Protein AF-A0A9P4KJA4-F1 (afdb_monomer)

Radius of gyration: 16.92 Å; Cα contacts (8 Å, |Δi|>4): 214; chains: 1; bounding box: 35×43×58 Å

Structure (mmCIF, N/CA/C/O backbone):
data_AF-A0A9P4KJA4-F1
#
_entry.id   AF-A0A9P4KJA4-F1
#
loop_
_atom_site.group_PDB
_atom_site.id
_atom_site.type_symbol
_atom_site.label_atom_id
_atom_site.label_alt_id
_atom_site.label_comp_id
_atom_site.label_asym_id
_atom_site.label_entity_id
_atom_site.label_seq_id
_atom_site.pdbx_PDB_ins_code
_atom_site.Cartn_x
_atom_site.Cartn_y
_atom_site.Cartn_z
_atom_site.occupancy
_atom_site.B_iso_or_equiv
_atom_site.auth_seq_id
_atom_site.auth_comp_id
_atom_site.auth_asym_id
_atom_site.auth_atom_id
_atom_site.pdbx_PDB_model_num
ATOM 1 N N . MET A 1 1 ? -16.667 -1.081 38.428 1.00 36.91 1 MET A N 1
ATOM 2 C CA . MET A 1 1 ? -16.682 -0.154 37.279 1.00 36.91 1 MET A CA 1
ATOM 3 C C . MET A 1 1 ? -15.991 -0.894 36.154 1.00 36.91 1 MET A C 1
ATOM 5 O O . MET A 1 1 ? -14.780 -1.056 36.187 1.00 36.91 1 MET A O 1
ATOM 9 N N . GLU A 1 2 ? -16.781 -1.527 35.300 1.00 32.47 2 GLU A N 1
ATOM 10 C CA . GLU A 1 2 ? -16.305 -2.478 34.299 1.00 32.47 2 GLU A CA 1
ATOM 11 C C . GLU A 1 2 ? -16.056 -1.697 33.006 1.00 32.47 2 GLU A C 1
ATOM 13 O O . GLU A 1 2 ? -16.973 -1.092 32.453 1.00 32.47 2 GLU A O 1
ATOM 18 N N . PHE A 1 3 ? -14.798 -1.617 32.575 1.00 38.19 3 PHE A N 1
ATOM 19 C CA . PHE A 1 3 ? -14.459 -1.041 31.279 1.00 38.19 3 PHE A CA 1
ATOM 20 C C . PHE A 1 3 ? -14.910 -2.028 30.200 1.00 38.19 3 PHE A C 1
ATOM 22 O O . PHE A 1 3 ? -14.207 -2.987 29.891 1.00 38.19 3 PHE A O 1
ATOM 29 N N . MET A 1 4 ? -16.089 -1.799 29.621 1.00 33.38 4 MET A N 1
ATOM 30 C CA . MET A 1 4 ? -16.450 -2.417 28.350 1.00 33.38 4 MET A CA 1
ATOM 31 C C . MET A 1 4 ? -15.485 -1.892 27.285 1.00 33.38 4 MET A C 1
ATOM 33 O O . MET A 1 4 ? -15.601 -0.754 26.828 1.00 33.38 4 MET A O 1
ATOM 37 N N . ALA A 1 5 ? -14.510 -2.713 26.900 1.00 36.25 5 ALA A N 1
ATOM 38 C CA . ALA A 1 5 ? -13.760 -2.496 25.676 1.00 36.25 5 ALA A CA 1
ATOM 39 C C . ALA A 1 5 ? -14.767 -2.511 24.520 1.00 36.25 5 ALA A C 1
ATOM 41 O O . ALA A 1 5 ? -15.353 -3.548 24.208 1.00 36.25 5 ALA A O 1
ATOM 42 N N . MET A 1 6 ? -15.013 -1.348 23.916 1.00 33.84 6 MET A N 1
ATOM 43 C CA . MET A 1 6 ? -15.801 -1.259 22.696 1.00 33.84 6 MET A CA 1
ATOM 44 C C . MET A 1 6 ? -15.026 -1.941 21.573 1.00 33.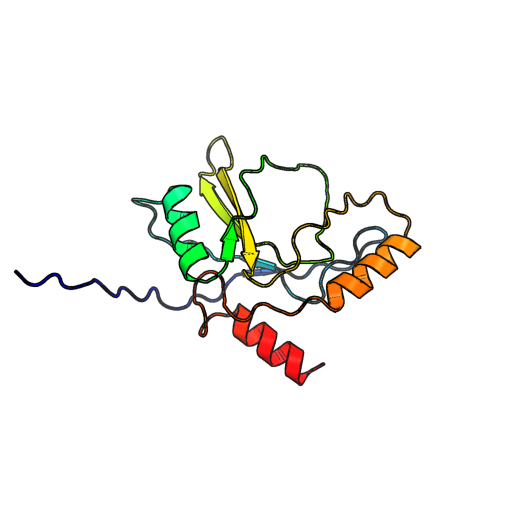84 6 MET A C 1
ATOM 46 O O . MET A 1 6 ? -14.215 -1.325 20.888 1.00 33.84 6 MET A O 1
ATOM 50 N N . SER A 1 7 ? -15.272 -3.237 21.395 1.00 45.50 7 SER A N 1
ATOM 51 C CA . SER A 1 7 ? -14.942 -3.951 20.170 1.00 45.50 7 SER A CA 1
ATOM 52 C C . SER A 1 7 ? -15.928 -3.506 19.093 1.00 45.50 7 SER A C 1
ATOM 54 O O . SER A 1 7 ? -16.862 -4.227 18.752 1.00 45.50 7 SER A O 1
ATOM 56 N N . SER A 1 8 ? -15.767 -2.283 18.585 1.00 43.41 8 SER A N 1
ATOM 57 C CA . SER A 1 8 ? -16.403 -1.884 17.335 1.00 43.41 8 SER A CA 1
ATOM 58 C C . SER A 1 8 ? -15.590 -2.491 16.197 1.00 43.41 8 SER A C 1
ATOM 60 O O . SER A 1 8 ? -14.650 -1.896 15.671 1.00 43.41 8 SER A O 1
ATOM 62 N N . THR A 1 9 ? -15.919 -3.724 15.824 1.00 60.72 9 THR A N 1
ATOM 63 C CA . THR A 1 9 ? -15.455 -4.272 14.552 1.00 60.72 9 THR A CA 1
ATOM 64 C C . THR A 1 9 ? -16.124 -3.457 13.450 1.00 60.72 9 THR A C 1
ATOM 66 O O . THR A 1 9 ? -17.298 -3.638 13.133 1.00 60.72 9 THR A O 1
ATOM 69 N N . VAL A 1 10 ? -15.393 -2.479 12.909 1.00 64.12 10 VAL A N 1
ATOM 70 C CA . VAL A 1 10 ? -15.789 -1.803 11.671 1.00 64.12 10 VAL A CA 1
ATOM 71 C C . VAL A 1 10 ? -16.019 -2.913 10.641 1.00 64.12 10 VAL A C 1
ATOM 73 O O . VAL A 1 10 ? -15.110 -3.724 10.446 1.00 64.12 10 VAL A O 1
ATOM 76 N N . PRO A 1 11 ? -17.214 -3.012 10.026 1.00 78.75 11 PRO A N 1
ATOM 77 C CA . PRO A 1 11 ? -17.477 -4.060 9.051 1.00 78.75 11 PRO A CA 1
ATOM 78 C C . PRO A 1 11 ? -16.431 -3.987 7.939 1.00 78.75 11 PRO A C 1
ATOM 80 O O . PRO A 1 11 ? -16.030 -2.894 7.531 1.00 78.75 11 PRO A O 1
ATOM 83 N N . ILE A 1 12 ? -15.975 -5.149 7.469 1.00 81.75 12 ILE A N 1
ATOM 84 C CA . ILE A 1 12 ? -14.979 -5.217 6.399 1.00 81.75 12 ILE A CA 1
ATOM 85 C C . ILE A 1 12 ? -15.582 -4.567 5.158 1.00 81.75 12 ILE A C 1
ATOM 87 O O . ILE A 1 12 ? -16.609 -5.006 4.640 1.00 81.75 12 ILE A O 1
ATOM 91 N N . GLN A 1 13 ? -14.950 -3.492 4.704 1.00 87.25 13 GLN A N 1
ATOM 92 C CA . GLN A 1 13 ? -15.348 -2.784 3.500 1.00 87.25 13 GLN A CA 1
ATOM 93 C C . GLN A 1 13 ? -14.527 -3.296 2.322 1.00 87.25 13 GLN A C 1
ATOM 95 O O . GLN A 1 13 ? -13.313 -3.479 2.430 1.00 87.25 13 GLN A O 1
ATOM 100 N N . CYS A 1 14 ? -15.181 -3.486 1.176 1.00 88.94 14 CYS A N 1
ATOM 101 C CA . CYS A 1 14 ? -14.473 -3.738 -0.071 1.00 88.94 14 CYS A CA 1
ATOM 102 C C . CYS A 1 14 ? -13.710 -2.464 -0.486 1.00 88.94 14 CYS A C 1
ATOM 104 O O . CYS A 1 14 ? -14.347 -1.422 -0.667 1.00 88.94 14 CYS A O 1
ATOM 106 N N . PRO A 1 15 ? -12.375 -2.515 -0.637 1.00 94.62 15 PRO A N 1
ATOM 107 C CA . PRO A 1 15 ? -11.591 -1.366 -1.058 1.00 94.62 15 PRO A CA 1
ATOM 108 C C . PRO A 1 15 ? -11.826 -1.087 -2.541 1.00 94.62 15 PRO A C 1
ATOM 110 O O . PRO A 1 15 ? -12.140 -1.989 -3.321 1.00 94.62 15 PRO A O 1
ATOM 113 N N . GLU A 1 16 ? -11.604 0.158 -2.953 1.00 96.19 16 GLU A N 1
ATOM 114 C CA . GLU A 1 16 ? -11.467 0.459 -4.376 1.00 96.19 16 GLU A CA 1
ATOM 115 C C . GLU A 1 16 ? -10.189 -0.222 -4.895 1.00 96.19 16 GLU A C 1
ATOM 117 O O . GLU A 1 16 ? -9.146 -0.189 -4.233 1.00 96.19 16 GLU A O 1
ATOM 122 N N . THR A 1 17 ? -10.257 -0.823 -6.083 1.00 95.25 17 THR A N 1
ATOM 123 C CA . THR A 1 17 ? -9.126 -1.531 -6.695 1.00 95.25 17 THR A CA 1
ATOM 124 C C . THR A 1 17 ? -8.736 -0.898 -8.021 1.00 95.25 17 THR A C 1
ATOM 126 O O . THR A 1 17 ? -9.578 -0.773 -8.912 1.00 95.25 17 THR A O 1
ATOM 129 N N . TYR A 1 18 ? -7.455 -0.571 -8.191 1.00 94.31 18 TYR A N 1
ATOM 130 C CA . TYR A 1 18 ? -6.939 0.033 -9.420 1.00 94.31 18 TYR A CA 1
ATOM 131 C C . TYR A 1 18 ? -5.763 -0.767 -9.982 1.00 94.31 18 TYR A C 1
ATOM 133 O O . TYR A 1 18 ? -4.755 -0.966 -9.303 1.00 94.31 18 TYR A O 1
ATOM 141 N N . CYS A 1 19 ? -5.872 -1.189 -11.241 1.00 91.94 19 CYS A N 1
ATOM 142 C CA . CYS A 1 19 ? -4.802 -1.860 -11.977 1.00 91.94 19 CYS A CA 1
ATOM 143 C C . CYS A 1 19 ? -4.232 -0.917 -13.035 1.00 91.94 19 CYS A C 1
ATOM 145 O O . CYS A 1 19 ? -4.984 -0.272 -13.765 1.00 91.94 19 CYS A O 1
ATOM 147 N N . PHE A 1 20 ? -2.906 -0.874 -13.156 1.00 88.94 20 PHE A N 1
ATOM 148 C CA . PHE A 1 20 ? -2.227 0.007 -14.103 1.00 88.94 20 PHE A CA 1
ATOM 149 C C . PHE A 1 20 ? -1.376 -0.808 -15.080 1.00 88.94 20 PHE A C 1
ATOM 151 O O . PHE A 1 20 ? -0.595 -1.656 -14.642 1.00 88.94 20 PHE A O 1
ATOM 158 N N . PRO A 1 21 ? -1.481 -0.562 -16.399 1.00 87.56 21 PRO A N 1
ATOM 159 C CA . PRO A 1 21 ? -0.671 -1.272 -17.377 1.00 87.56 21 PRO A CA 1
ATOM 160 C C . PRO A 1 21 ? 0.803 -0.880 -17.249 1.00 87.56 21 PRO A C 1
ATOM 162 O O . PRO A 1 21 ? 1.143 0.227 -16.825 1.00 87.56 21 PRO A O 1
ATOM 165 N N . ARG A 1 22 ? 1.696 -1.782 -17.661 1.00 86.94 22 ARG A N 1
ATOM 166 C CA . ARG A 1 22 ? 3.130 -1.489 -17.761 1.00 86.94 22 ARG A CA 1
ATOM 167 C C . ARG A 1 22 ? 3.397 -0.361 -18.761 1.00 86.94 22 ARG A C 1
ATOM 169 O O . ARG A 1 22 ? 2.773 -0.292 -19.817 1.00 86.94 22 ARG A O 1
ATOM 176 N N . THR A 1 23 ? 4.390 0.463 -18.467 1.00 83.81 23 THR A N 1
ATOM 177 C CA . THR A 1 23 ? 4.956 1.467 -19.377 1.00 83.81 23 THR A CA 1
ATOM 178 C C . THR A 1 23 ? 6.404 1.107 -19.720 1.00 83.81 23 THR A C 1
ATOM 180 O O . THR A 1 23 ? 6.951 0.131 -19.205 1.00 83.81 23 THR A O 1
ATOM 183 N N . ARG A 1 24 ? 7.063 1.904 -20.576 1.00 77.75 24 ARG A N 1
ATOM 184 C CA . ARG A 1 24 ? 8.469 1.663 -20.959 1.00 77.75 24 ARG A CA 1
ATOM 185 C C . ARG A 1 24 ? 9.449 1.738 -19.776 1.00 77.75 24 ARG A C 1
ATOM 187 O O . ARG A 1 24 ? 10.496 1.103 -19.820 1.00 77.75 24 ARG A O 1
ATOM 194 N N . HIS A 1 25 ? 9.110 2.532 -18.758 1.00 75.88 25 HIS A N 1
ATOM 195 C CA . HIS A 1 25 ? 9.989 2.889 -17.634 1.00 75.88 25 HIS A CA 1
ATOM 196 C C . HIS A 1 25 ? 9.464 2.437 -16.276 1.00 75.88 25 HIS A C 1
ATOM 198 O O . HIS A 1 25 ? 10.181 2.485 -15.282 1.00 75.88 25 HIS A O 1
ATOM 204 N N . VAL A 1 26 ? 8.206 2.003 -16.230 1.00 79.44 26 VAL A N 1
ATOM 205 C CA . VAL A 1 26 ? 7.548 1.543 -15.012 1.00 79.44 26 VAL A CA 1
ATOM 206 C C . VAL A 1 26 ? 6.803 0.274 -15.356 1.00 79.44 26 VAL A C 1
ATOM 208 O O . VAL A 1 26 ? 5.818 0.299 -16.090 1.00 79.44 26 VAL A O 1
ATOM 211 N N . SER A 1 27 ? 7.289 -0.848 -14.846 1.00 81.94 27 SER A N 1
ATOM 212 C CA . SER A 1 27 ? 6.700 -2.158 -15.113 1.00 81.94 27 SER A CA 1
ATOM 213 C C . SER A 1 27 ? 5.297 -2.316 -14.530 1.00 81.94 27 SER A C 1
ATOM 215 O O . SER A 1 27 ? 4.517 -3.070 -15.102 1.00 81.94 27 SER A O 1
ATOM 217 N N . ASN A 1 28 ? 4.988 -1.581 -13.455 1.00 86.38 28 ASN A N 1
ATOM 218 C CA . ASN A 1 28 ? 3.785 -1.710 -12.631 1.00 86.38 28 ASN A CA 1
ATOM 219 C C . ASN A 1 28 ? 3.570 -3.132 -12.076 1.00 86.38 28 ASN A C 1
ATOM 221 O O . ASN A 1 28 ? 4.123 -4.127 -12.552 1.00 86.38 28 ASN A O 1
ATOM 225 N N . SER A 1 29 ? 2.815 -3.224 -10.983 1.00 87.00 29 SER A N 1
ATOM 226 C CA . SER A 1 29 ? 2.513 -4.510 -10.354 1.00 87.00 29 SER A CA 1
ATOM 227 C C . SER A 1 29 ? 1.407 -5.241 -11.117 1.00 87.00 29 SER A C 1
ATOM 229 O O . SER A 1 29 ? 0.511 -4.615 -11.676 1.00 87.00 29 SER A O 1
ATOM 231 N N . ARG A 1 30 ? 1.443 -6.580 -11.093 1.00 87.69 30 ARG A N 1
ATOM 232 C CA . ARG A 1 30 ? 0.299 -7.419 -11.498 1.00 87.69 30 ARG A CA 1
ATOM 233 C C . ARG A 1 30 ? -0.850 -7.373 -10.483 1.00 87.69 30 ARG A C 1
ATOM 235 O O . ARG A 1 30 ? -1.952 -7.802 -10.792 1.00 87.69 30 ARG A O 1
ATOM 242 N N . LEU A 1 31 ? -0.560 -6.914 -9.266 1.00 91.06 31 LEU A N 1
ATOM 243 C CA . LEU A 1 31 ? -1.518 -6.784 -8.176 1.00 91.06 31 LEU A CA 1
ATOM 244 C C . LEU A 1 31 ? -2.143 -5.382 -8.205 1.00 91.06 31 LEU A C 1
ATOM 246 O O . LEU A 1 31 ? -1.441 -4.424 -8.549 1.00 91.06 31 LEU A O 1
ATOM 250 N N . PRO A 1 32 ? -3.424 -5.244 -7.828 1.00 93.31 32 PRO A N 1
ATOM 251 C CA . PRO A 1 32 ? -4.082 -3.946 -7.776 1.00 93.31 32 PRO A CA 1
ATOM 252 C C . PRO A 1 32 ? -3.528 -3.074 -6.644 1.00 93.31 32 PRO A C 1
ATOM 254 O O . PRO A 1 32 ? -3.074 -3.569 -5.612 1.00 93.31 32 PRO A O 1
ATOM 257 N N . ILE A 1 33 ? -3.648 -1.758 -6.810 1.00 93.56 33 ILE A N 1
ATOM 258 C CA . ILE A 1 33 ? -3.631 -0.810 -5.694 1.00 93.56 33 ILE A CA 1
ATOM 259 C C . ILE A 1 33 ? -4.969 -0.922 -4.965 1.00 93.56 33 ILE A C 1
ATOM 261 O O . ILE A 1 33 ? -6.016 -0.908 -5.614 1.00 93.56 33 ILE A O 1
ATOM 265 N N . LEU A 1 34 ? -4.924 -1.001 -3.634 1.00 94.75 34 LEU A N 1
ATOM 266 C CA . LEU A 1 34 ? -6.099 -1.011 -2.764 1.00 94.75 34 LEU A CA 1
ATOM 267 C C . LEU A 1 34 ? -6.260 0.352 -2.092 1.00 94.75 34 LEU A C 1
ATOM 269 O O . LEU A 1 34 ? -5.309 0.859 -1.495 1.00 94.75 34 LEU A O 1
ATOM 273 N N . VAL A 1 35 ? -7.459 0.931 -2.160 1.00 94.50 35 VAL A N 1
ATOM 274 C CA . VAL A 1 35 ? -7.792 2.183 -1.468 1.00 94.50 35 VAL A CA 1
ATOM 275 C C . VAL A 1 35 ? -8.934 1.941 -0.488 1.00 94.50 35 VAL A C 1
ATOM 277 O O . VAL A 1 35 ? -10.077 1.700 -0.876 1.00 94.50 35 VAL A O 1
ATOM 280 N N . TYR A 1 36 ? -8.607 2.047 0.798 1.00 91.56 36 TYR A N 1
ATOM 281 C CA . TYR A 1 36 ? -9.547 1.971 1.911 1.00 91.56 36 TYR A CA 1
ATOM 282 C C . TYR A 1 36 ? -10.063 3.373 2.256 1.00 91.56 36 TYR A C 1
ATOM 284 O O . TYR A 1 36 ? -9.275 4.289 2.505 1.00 91.56 36 TYR A O 1
ATOM 292 N N . ARG A 1 37 ? -11.385 3.561 2.275 1.00 89.81 37 ARG A N 1
ATOM 293 C CA . ARG A 1 37 ? -12.028 4.855 2.557 1.00 89.81 37 ARG A CA 1
ATOM 294 C C . ARG A 1 37 ? -12.685 4.829 3.926 1.00 89.81 37 ARG A C 1
ATOM 296 O O . ARG A 1 37 ? -13.427 3.909 4.217 1.00 89.81 37 ARG A O 1
ATOM 303 N N . ALA A 1 38 ? -12.457 5.866 4.733 1.00 87.00 38 ALA A N 1
ATOM 304 C CA . ALA A 1 38 ? -13.153 6.062 6.011 1.00 87.00 38 ALA A CA 1
ATOM 305 C C . ALA A 1 38 ? -13.112 4.842 6.964 1.00 87.00 38 ALA A C 1
ATOM 307 O O . ALA A 1 38 ? -14.049 4.600 7.719 1.00 87.00 38 ALA A O 1
ATOM 308 N N . VAL A 1 39 ? -12.005 4.093 6.949 1.00 85.44 39 VAL A N 1
ATOM 309 C CA . VAL A 1 39 ? -11.806 2.886 7.774 1.00 85.44 39 VAL A CA 1
ATOM 310 C C . VAL A 1 39 ? -11.346 3.179 9.205 1.00 85.44 39 VAL A C 1
ATOM 312 O O . VAL A 1 39 ? -11.182 2.267 10.011 1.00 85.44 39 VAL A O 1
ATOM 315 N N . THR A 1 40 ? -11.146 4.453 9.538 1.00 77.62 40 THR A N 1
ATOM 316 C CA . THR A 1 40 ? -10.790 4.927 10.876 1.00 77.62 40 THR A CA 1
ATOM 317 C C . THR A 1 40 ? -11.699 6.092 11.284 1.00 77.62 40 THR A C 1
ATOM 319 O O . THR A 1 40 ? -11.990 6.959 10.452 1.00 77.62 40 THR A O 1
ATOM 322 N N . PRO A 1 41 ? -12.160 6.151 12.550 1.00 75.88 41 PRO A N 1
ATOM 323 C CA . PRO A 1 41 ? -12.942 7.281 13.045 1.00 75.88 41 PRO A CA 1
ATOM 324 C C . PRO A 1 41 ? -12.191 8.610 12.889 1.00 75.88 41 PRO A C 1
ATOM 326 O O . PRO A 1 41 ? -11.028 8.722 13.269 1.00 75.88 41 PRO A O 1
ATOM 329 N N . GLN A 1 42 ? -12.862 9.632 12.349 1.00 71.00 42 GLN A N 1
ATOM 330 C CA . GLN A 1 42 ? -12.228 10.924 12.051 1.00 71.00 42 GLN A CA 1
ATOM 331 C C . GLN A 1 42 ? -11.914 11.769 13.291 1.00 71.00 42 GLN A C 1
ATOM 333 O O . GLN A 1 42 ? -11.005 12.592 13.229 1.00 71.00 42 GLN A O 1
ATOM 338 N N . ALA A 1 43 ? -12.652 11.577 14.391 1.00 71.38 43 ALA A N 1
ATOM 339 C CA . ALA A 1 43 ? -12.593 12.449 15.566 1.00 71.38 43 ALA A CA 1
ATOM 340 C C . ALA A 1 43 ? -11.185 12.559 16.187 1.00 71.38 43 ALA A C 1
ATOM 342 O O . ALA A 1 43 ? -10.834 13.628 16.674 1.00 71.38 43 ALA A O 1
ATOM 343 N N . ASP A 1 44 ? -10.364 11.506 16.072 1.00 70.06 44 ASP A N 1
ATOM 344 C CA . ASP A 1 44 ? -9.026 11.426 16.679 1.00 70.06 44 ASP A CA 1
ATOM 345 C C . ASP A 1 44 ? -7.912 11.108 15.664 1.00 70.06 44 ASP A C 1
ATOM 347 O O . ASP A 1 44 ? -6.805 10.702 16.039 1.00 70.06 44 ASP A O 1
ATOM 351 N N . LEU A 1 45 ? -8.181 11.258 14.359 1.00 80.38 45 LEU A N 1
ATOM 352 C CA . LEU A 1 45 ? -7.258 10.804 13.321 1.00 80.38 45 LEU A CA 1
ATOM 353 C C . LEU A 1 45 ? -6.031 11.726 13.203 1.00 80.38 45 LEU A C 1
ATOM 355 O O . LEU A 1 45 ? -6.028 12.755 12.532 1.00 80.38 45 LEU A O 1
ATOM 359 N N . THR A 1 46 ? -4.949 11.302 13.843 1.00 83.62 46 THR A N 1
ATOM 360 C CA . THR A 1 46 ? -3.613 11.912 13.810 1.00 83.62 46 THR A CA 1
ATOM 361 C C . THR A 1 46 ? -2.588 10.965 13.187 1.00 83.62 46 THR A C 1
ATOM 363 O O . THR A 1 46 ? -2.810 9.753 13.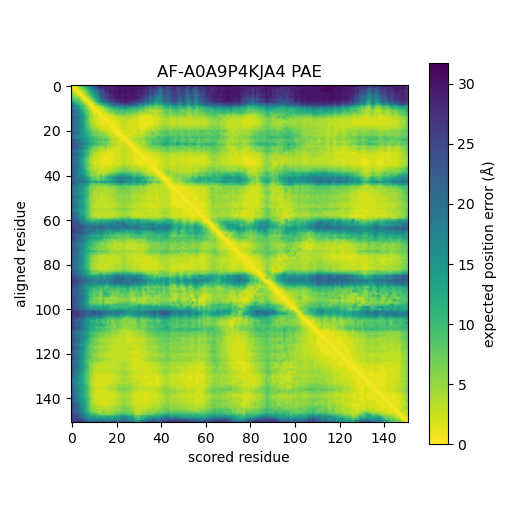136 1.00 83.62 46 THR A O 1
ATOM 366 N N . ALA A 1 47 ? -1.413 11.485 12.811 1.00 81.44 47 ALA A N 1
ATOM 367 C CA . ALA A 1 47 ? -0.279 10.658 12.388 1.00 81.44 47 ALA A CA 1
ATOM 368 C C . ALA A 1 47 ? 0.037 9.556 13.416 1.00 81.44 47 ALA A C 1
ATOM 370 O O . ALA A 1 47 ? 0.174 8.390 13.063 1.00 81.44 47 ALA A O 1
ATOM 371 N N . ALA A 1 48 ? 0.089 9.912 14.703 1.00 83.56 48 ALA A N 1
ATOM 372 C CA . ALA A 1 48 ? 0.384 8.966 15.774 1.00 83.56 48 ALA A CA 1
ATOM 373 C C . ALA A 1 48 ? -0.677 7.859 15.876 1.00 83.56 48 ALA A C 1
ATOM 375 O O . ALA A 1 48 ? -0.327 6.682 15.942 1.00 83.56 48 ALA A O 1
ATOM 376 N N . SER A 1 49 ? -1.963 8.218 15.824 1.00 85.06 49 SER A N 1
ATOM 377 C CA . SER A 1 49 ? -3.055 7.235 15.865 1.00 85.06 49 SER A CA 1
ATOM 378 C C . SER A 1 49 ? -3.063 6.313 14.638 1.00 85.06 49 SER A C 1
ATOM 380 O O . SER A 1 49 ? -3.235 5.105 14.784 1.00 85.06 49 SER A O 1
ATOM 382 N N . ALA A 1 50 ? -2.800 6.854 13.441 1.00 84.38 50 ALA A N 1
ATOM 383 C CA . ALA A 1 50 ? -2.734 6.087 12.202 1.00 84.38 50 ALA A CA 1
ATOM 384 C C . ALA A 1 50 ? -1.545 5.121 12.219 1.00 84.38 50 ALA A C 1
ATOM 386 O O . ALA A 1 50 ? -1.707 3.943 11.908 1.00 84.38 50 ALA A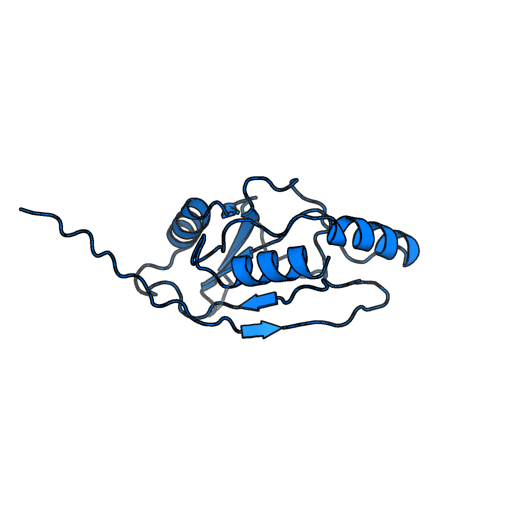 O 1
ATOM 387 N N . ARG A 1 51 ? -0.370 5.590 12.664 1.00 85.56 51 ARG A N 1
ATOM 388 C CA . ARG A 1 51 ? 0.802 4.739 12.896 1.00 85.56 51 ARG A CA 1
ATOM 389 C C . ARG A 1 51 ? 0.450 3.602 13.847 1.00 85.56 51 ARG A C 1
ATOM 391 O O . ARG A 1 51 ? 0.642 2.445 13.504 1.00 85.56 51 ARG A O 1
ATOM 398 N N . GLN A 1 52 ? -0.089 3.927 15.021 1.00 86.38 52 GLN A N 1
ATOM 399 C CA . GLN A 1 52 ? -0.396 2.935 16.045 1.00 86.38 52 GLN A CA 1
ATOM 400 C C . GLN A 1 52 ? -1.387 1.877 15.541 1.00 86.38 52 GLN A C 1
ATOM 402 O O . GLN A 1 52 ? -1.213 0.695 15.832 1.00 86.38 52 GLN A O 1
ATOM 407 N N . ALA A 1 53 ? -2.412 2.283 14.789 1.00 85.38 53 ALA A N 1
ATOM 408 C CA . ALA A 1 53 ? -3.383 1.361 14.209 1.00 85.38 53 ALA A CA 1
ATOM 409 C C . ALA A 1 53 ? -2.730 0.387 13.214 1.00 85.38 53 ALA A C 1
ATOM 411 O O . ALA A 1 53 ? -2.946 -0.818 13.309 1.00 85.38 53 ALA A O 1
ATOM 412 N N . LEU A 1 54 ? -1.887 0.890 12.310 1.00 89.19 54 LEU A N 1
ATOM 413 C CA . LEU A 1 54 ? -1.245 0.074 11.277 1.00 89.19 54 LEU A CA 1
ATOM 414 C C . LEU A 1 54 ? -0.102 -0.796 11.822 1.00 89.19 54 LEU A C 1
ATOM 416 O O . LEU A 1 54 ? 0.039 -1.952 11.423 1.00 89.19 54 LEU A O 1
ATOM 420 N N . GLU A 1 55 ? 0.664 -0.299 12.793 1.00 89.94 55 GLU A N 1
ATOM 421 C CA . GLU A 1 55 ? 1.738 -1.065 13.439 1.00 89.94 55 GLU A CA 1
ATOM 422 C C . GLU A 1 55 ? 1.202 -2.246 14.235 1.00 89.94 55 GLU A C 1
ATOM 424 O O . GLU A 1 55 ? 1.808 -3.319 14.225 1.00 89.94 55 GLU A O 1
ATOM 429 N N . ARG A 1 56 ? 0.018 -2.104 14.852 1.00 88.38 56 ARG A N 1
ATOM 430 C CA . ARG A 1 56 ? -0.682 -3.255 15.435 1.00 88.38 56 ARG A CA 1
ATOM 431 C C . ARG A 1 56 ? -0.902 -4.335 14.383 1.00 88.38 56 ARG A C 1
ATOM 433 O O . ARG A 1 56 ? -0.822 -5.503 14.727 1.00 88.38 56 ARG A O 1
ATOM 440 N N . ASN A 1 57 ? -1.116 -3.986 13.121 1.00 90.62 57 ASN A N 1
ATOM 441 C CA . ASN A 1 57 ? -1.348 -4.935 12.032 1.00 90.62 57 ASN A CA 1
ATOM 442 C C . ASN A 1 57 ? -0.054 -5.373 11.325 1.00 90.62 57 ASN A C 1
ATOM 444 O O . ASN A 1 57 ? -0.112 -5.933 10.235 1.00 90.62 57 ASN A O 1
ATOM 448 N N . ARG A 1 58 ? 1.112 -5.155 11.952 1.00 90.50 58 ARG A N 1
ATOM 449 C CA . ARG A 1 58 ? 2.450 -5.487 11.425 1.00 90.50 58 ARG A CA 1
ATOM 450 C C . ARG A 1 58 ? 2.844 -4.712 10.164 1.00 90.50 58 ARG A C 1
ATOM 452 O O . ARG A 1 58 ? 3.714 -5.146 9.409 1.00 90.50 58 ARG A O 1
ATOM 459 N N . TRP A 1 59 ? 2.251 -3.538 9.965 1.00 89.00 59 TRP A N 1
ATOM 460 C CA . TRP A 1 59 ? 2.716 -2.553 8.994 1.00 89.00 59 TRP A CA 1
ATOM 461 C C . TRP A 1 59 ? 3.513 -1.492 9.737 1.00 89.00 59 TRP A C 1
ATOM 463 O O . TRP A 1 59 ? 2.951 -0.628 10.403 1.00 89.00 59 TRP A O 1
ATOM 473 N N . VAL A 1 60 ? 4.837 -1.599 9.676 1.00 85.31 60 VAL A N 1
ATOM 474 C CA . VAL A 1 60 ? 5.760 -0.773 10.455 1.00 85.31 60 VAL A CA 1
ATOM 475 C C . VAL A 1 60 ? 6.134 0.489 9.700 1.00 85.31 60 VAL A C 1
ATOM 477 O O . VAL A 1 60 ? 6.361 0.469 8.487 1.00 85.31 60 VAL A O 1
ATOM 480 N N . GLN A 1 61 ? 6.206 1.615 10.411 1.00 77.56 61 GLN A N 1
ATOM 481 C CA . GLN A 1 61 ? 6.681 2.847 9.796 1.00 77.56 61 GLN A CA 1
ATOM 482 C C . GLN A 1 61 ? 8.160 2.688 9.431 1.00 77.56 61 GLN A C 1
ATOM 484 O O . GLN A 1 61 ? 8.996 2.474 10.306 1.00 77.56 61 GLN A O 1
ATOM 489 N N . GLY A 1 62 ? 8.492 2.866 8.150 1.00 65.00 62 GLY A N 1
ATOM 490 C CA . GLY A 1 62 ? 9.892 2.914 7.726 1.00 65.00 62 GLY A CA 1
ATOM 491 C C . GLY A 1 62 ? 10.588 4.187 8.225 1.00 65.00 62 GLY A C 1
ATOM 492 O O . GLY A 1 62 ? 11.673 4.131 8.787 1.00 65.00 62 GLY A O 1
ATOM 493 N N . GLY A 1 63 ? 9.947 5.352 8.085 1.00 60.78 63 GLY A N 1
ATOM 494 C CA . GLY A 1 63 ? 10.496 6.642 8.523 1.00 60.78 63 GLY A CA 1
ATOM 495 C C . GLY A 1 63 ? 9.510 7.801 8.352 1.00 60.78 63 GLY A C 1
ATOM 496 O O . GLY A 1 63 ? 8.382 7.604 7.900 1.00 60.78 63 GLY A O 1
ATOM 497 N N . ALA A 1 64 ? 9.886 9.011 8.773 1.00 52.44 64 ALA A N 1
ATOM 498 C CA . ALA A 1 64 ? 9.103 10.229 8.542 1.00 52.44 64 ALA A CA 1
ATOM 499 C C . ALA A 1 64 ? 9.596 10.899 7.253 1.00 52.44 64 ALA A C 1
ATOM 501 O O . ALA A 1 64 ? 10.615 11.588 7.255 1.00 52.44 64 ALA A O 1
ATOM 502 N N . PHE A 1 65 ? 8.902 10.666 6.140 1.00 60.09 65 PHE A N 1
ATOM 503 C CA . PHE A 1 65 ? 9.320 11.154 4.827 1.00 60.09 65 PHE A CA 1
ATOM 504 C C . PHE A 1 65 ? 8.375 12.239 4.313 1.00 60.09 65 PHE A C 1
ATOM 506 O O . PHE A 1 65 ? 7.158 12.145 4.455 1.00 60.09 65 PHE A O 1
ATOM 513 N N . LYS A 1 66 ? 8.949 13.277 3.697 1.00 58.66 66 LYS A N 1
ATOM 514 C CA . LYS A 1 66 ? 8.189 14.244 2.896 1.00 58.66 66 LYS A CA 1
ATOM 515 C C . LYS A 1 66 ? 7.770 13.607 1.572 1.00 58.66 66 LYS A C 1
ATOM 517 O O . LYS A 1 66 ? 8.342 12.604 1.148 1.00 58.66 66 LYS A O 1
ATOM 522 N N . MET A 1 67 ? 6.808 14.236 0.903 1.00 65.06 67 MET A N 1
ATOM 523 C CA . MET A 1 67 ? 6.295 13.760 -0.380 1.00 65.06 67 MET A C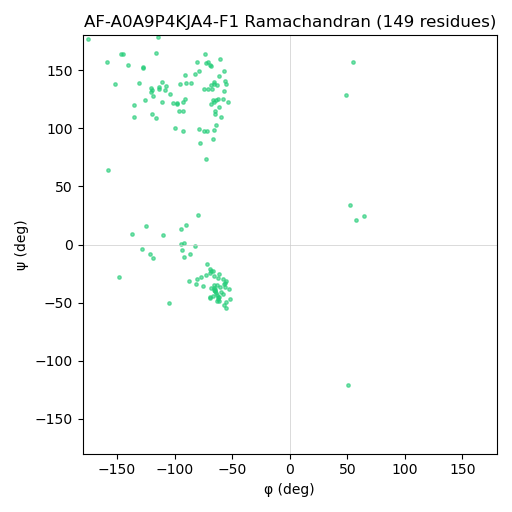A 1
ATOM 524 C C . MET A 1 67 ? 7.357 13.818 -1.451 1.00 65.06 67 MET A C 1
ATOM 526 O O . MET A 1 67 ? 7.838 14.888 -1.820 1.00 65.06 67 MET A O 1
ATOM 530 N N . VAL A 1 68 ? 7.727 12.635 -1.932 1.00 70.38 68 VAL A N 1
ATOM 531 C CA . VAL A 1 68 ? 8.553 12.481 -3.115 1.00 70.38 68 VAL A CA 1
ATOM 532 C C . VAL A 1 68 ? 7.632 12.677 -4.313 1.00 70.38 68 VAL A C 1
ATOM 534 O O . VAL A 1 68 ? 6.907 11.773 -4.711 1.00 70.38 68 VAL A O 1
ATOM 537 N N . GLN A 1 69 ? 7.658 13.885 -4.878 1.00 74.00 69 GLN A N 1
ATOM 538 C CA . GLN A 1 69 ? 6.878 14.236 -6.072 1.00 74.00 69 GLN A CA 1
ATOM 539 C C . GLN A 1 69 ? 7.371 13.529 -7.340 1.00 74.00 69 GLN A C 1
ATOM 541 O O . GLN A 1 69 ? 6.633 13.419 -8.316 1.00 74.00 69 GLN A O 1
ATOM 546 N N . ALA A 1 70 ? 8.621 13.064 -7.341 1.00 78.75 70 ALA A N 1
ATOM 547 C CA . ALA A 1 70 ? 9.179 12.318 -8.456 1.00 78.75 70 ALA A CA 1
ATOM 548 C C . ALA A 1 70 ? 8.505 10.946 -8.576 1.00 78.75 70 ALA A C 1
ATOM 550 O O . ALA A 1 70 ? 8.332 10.245 -7.580 1.00 78.75 70 ALA A O 1
ATOM 551 N N . HIS A 1 71 ? 8.179 10.532 -9.800 1.00 80.19 71 HIS A N 1
ATOM 552 C CA . HIS A 1 71 ? 7.689 9.181 -10.061 1.00 80.19 71 HIS A CA 1
ATOM 553 C C . HIS A 1 71 ? 8.718 8.145 -9.596 1.00 80.19 71 HIS A C 1
ATOM 555 O O . HIS A 1 71 ? 9.875 8.182 -10.017 1.00 80.19 71 HIS A O 1
ATOM 561 N N . HIS A 1 72 ? 8.297 7.214 -8.745 1.00 85.25 72 HIS A N 1
ATOM 562 C CA . HIS A 1 72 ? 9.151 6.141 -8.258 1.00 85.25 72 HIS A CA 1
ATOM 563 C C . HIS A 1 72 ? 8.360 4.857 -8.015 1.00 85.25 72 HIS A C 1
ATOM 565 O O . HIS A 1 72 ? 7.133 4.867 -7.946 1.00 85.25 72 HIS A O 1
ATOM 571 N N . PHE A 1 73 ? 9.080 3.743 -7.900 1.00 84.19 73 PHE A N 1
ATOM 572 C CA . PHE A 1 73 ? 8.519 2.462 -7.481 1.00 84.19 73 PHE A CA 1
ATOM 573 C C . PHE A 1 73 ? 9.476 1.702 -6.556 1.00 84.19 73 PHE A C 1
ATOM 575 O O . PHE A 1 73 ? 10.703 1.849 -6.639 1.00 84.19 73 PHE A O 1
ATOM 582 N N . HIS A 1 74 ? 8.903 0.840 -5.716 1.00 83.38 74 HIS A N 1
ATOM 583 C CA . HIS A 1 74 ? 9.627 -0.049 -4.812 1.00 83.38 74 HIS A CA 1
ATOM 584 C C . HIS A 1 74 ? 9.745 -1.436 -5.443 1.00 83.38 74 HIS A C 1
ATOM 586 O O . HIS A 1 74 ? 8.746 -2.066 -5.777 1.00 83.38 74 HIS A O 1
ATOM 592 N N . ALA A 1 75 ? 10.980 -1.907 -5.634 1.00 84.44 75 ALA A N 1
ATOM 593 C CA . ALA A 1 75 ? 11.230 -3.230 -6.212 1.00 84.44 75 ALA A CA 1
ATOM 594 C C . ALA A 1 75 ? 11.358 -4.345 -5.161 1.00 84.44 75 ALA A C 1
ATOM 596 O O . ALA A 1 75 ? 11.419 -5.510 -5.531 1.00 84.44 75 ALA A O 1
ATOM 597 N N . LEU A 1 76 ? 11.454 -3.987 -3.877 1.00 85.44 76 LEU A N 1
ATOM 598 C CA . LEU A 1 76 ? 11.826 -4.904 -2.792 1.00 85.44 76 LEU A CA 1
ATOM 599 C C . LEU A 1 76 ? 10.769 -5.016 -1.685 1.00 85.44 76 LEU A C 1
ATOM 601 O O . LEU A 1 76 ? 10.917 -5.833 -0.783 1.00 85.44 76 LEU A O 1
ATOM 605 N N . THR A 1 77 ? 9.727 -4.184 -1.709 1.00 85.25 77 THR A N 1
ATOM 606 C CA . THR A 1 77 ? 8.716 -4.152 -0.646 1.00 85.25 77 THR A CA 1
ATOM 607 C C . THR A 1 77 ? 7.406 -3.533 -1.134 1.00 85.25 77 THR A C 1
ATOM 609 O O . THR A 1 77 ? 7.397 -2.774 -2.107 1.00 85.25 77 THR A O 1
ATOM 612 N N . HIS A 1 78 ? 6.314 -3.864 -0.447 1.00 88.88 78 HIS A N 1
ATOM 613 C CA . HIS A 1 78 ? 5.010 -3.224 -0.598 1.00 88.88 78 HIS A CA 1
ATOM 614 C C . HIS A 1 78 ? 4.937 -1.978 0.281 1.00 88.88 78 HIS A C 1
ATOM 616 O O . HIS A 1 78 ? 5.356 -2.016 1.432 1.00 88.88 78 HIS A O 1
ATOM 622 N N . GLU A 1 79 ? 4.359 -0.896 -0.233 1.00 88.12 79 GLU A N 1
ATOM 623 C CA . GLU A 1 79 ? 4.198 0.353 0.509 1.00 88.12 79 GLU A CA 1
ATOM 624 C C . GLU A 1 79 ? 2.717 0.646 0.765 1.00 88.12 79 GLU A C 1
ATOM 626 O O . GLU A 1 79 ? 1.879 0.515 -0.130 1.00 88.12 79 GLU A O 1
ATOM 631 N N . CYS A 1 80 ? 2.401 1.045 1.995 1.00 88.19 80 CYS A N 1
ATOM 632 C CA . CYS A 1 80 ? 1.089 1.524 2.406 1.00 88.19 80 CYS A CA 1
ATOM 633 C C . CYS A 1 80 ? 1.174 3.003 2.785 1.00 88.19 80 CYS A C 1
ATOM 635 O O . CYS A 1 80 ? 2.060 3.399 3.545 1.00 88.19 80 CYS A O 1
ATOM 637 N N . TYR A 1 81 ? 0.219 3.796 2.290 1.00 87.19 81 TYR A N 1
ATOM 638 C CA . TYR A 1 81 ? 0.051 5.193 2.668 1.00 87.19 81 TYR A CA 1
ATOM 639 C C . TYR A 1 81 ? -1.221 5.405 3.487 1.00 87.19 81 TYR A C 1
ATOM 641 O O . TYR A 1 81 ? -2.324 5.141 3.013 1.00 87.19 81 TYR A O 1
ATOM 649 N N . ALA A 1 82 ? -1.075 5.956 4.692 1.00 85.75 82 ALA A N 1
ATOM 650 C CA . ALA A 1 82 ? -2.205 6.412 5.500 1.00 85.75 82 ALA A CA 1
ATOM 651 C C . ALA A 1 82 ? -2.413 7.913 5.305 1.00 85.75 82 ALA A C 1
ATOM 653 O O . ALA A 1 82 ? -1.546 8.673 5.714 1.00 85.75 82 ALA A O 1
ATOM 654 N N . VAL A 1 83 ? -3.532 8.354 4.726 1.00 84.81 83 VAL A N 1
ATOM 655 C CA . VAL A 1 83 ? -3.848 9.785 4.549 1.00 84.81 83 VAL A CA 1
ATOM 656 C C . VAL A 1 83 ? -4.848 10.228 5.614 1.00 84.81 83 VAL A C 1
ATOM 658 O O . VAL A 1 83 ? -5.943 9.680 5.691 1.00 84.81 83 VAL A O 1
ATOM 661 N N . PHE A 1 84 ? -4.490 11.233 6.416 1.00 79.31 84 PHE A N 1
ATOM 662 C CA . PHE A 1 84 ? -5.311 11.690 7.552 1.00 79.31 84 PHE A CA 1
ATOM 663 C C . PHE A 1 84 ? -5.597 13.201 7.570 1.00 79.31 84 PHE A C 1
ATOM 665 O O . PHE A 1 84 ? -6.356 13.676 8.408 1.00 79.31 84 PHE A O 1
ATOM 672 N N . SER A 1 85 ? -5.042 13.974 6.630 1.00 75.75 85 SER A N 1
ATOM 673 C CA . SER A 1 85 ? -5.414 15.378 6.401 1.00 75.75 85 SER A CA 1
ATOM 674 C C . SER A 1 85 ? -5.181 15.765 4.938 1.00 75.75 85 SER A C 1
ATOM 676 O O . SER A 1 85 ? -4.168 15.373 4.360 1.00 75.75 85 SER A O 1
ATOM 678 N N . GLY A 1 86 ? -6.116 16.515 4.338 1.00 67.00 86 GLY A N 1
ATOM 679 C CA . GLY A 1 86 ? -6.124 16.806 2.893 1.00 67.00 86 GLY A CA 1
ATOM 680 C C . GLY A 1 86 ? -6.445 18.249 2.491 1.00 67.00 86 GLY A C 1
ATOM 681 O O . GLY A 1 86 ? -6.648 18.506 1.312 1.00 67.00 86 GLY A O 1
ATOM 682 N N . GLN A 1 87 ? -6.520 19.201 3.429 1.00 62.22 87 GLN A N 1
ATOM 683 C CA . GLN A 1 87 ? -7.010 20.553 3.107 1.00 62.22 87 GLN A CA 1
ATOM 684 C C . GLN A 1 87 ? -5.926 21.532 2.614 1.00 62.22 87 GLN A C 1
ATOM 686 O O . GLN A 1 87 ? -6.244 22.414 1.822 1.00 62.22 87 GLN A O 1
ATOM 691 N N . LYS A 1 88 ? -4.664 21.416 3.068 1.00 51.28 88 LYS A N 1
ATOM 692 C CA . LYS A 1 88 ? -3.554 22.331 2.677 1.00 51.28 88 LYS A CA 1
ATOM 693 C C . LYS A 1 88 ? -2.165 21.680 2.641 1.00 51.28 88 LYS A C 1
ATOM 695 O O . LYS A 1 88 ? -1.308 22.102 1.875 1.00 51.28 88 LYS A O 1
ATOM 700 N N . LEU A 1 89 ? -1.952 20.644 3.450 1.00 56.38 89 LEU A N 1
ATOM 701 C CA . LEU A 1 89 ? -0.763 19.794 3.461 1.00 56.38 89 LEU A CA 1
ATOM 702 C C . LEU A 1 89 ? -1.262 18.356 3.562 1.00 56.38 89 LEU A C 1
ATOM 704 O O . LEU A 1 89 ? -1.953 18.024 4.525 1.00 56.38 89 LEU A O 1
ATOM 708 N N . TYR A 1 90 ? -0.940 17.522 2.573 1.00 60.69 90 TYR A N 1
ATOM 709 C CA . TYR A 1 90 ? -1.168 16.089 2.702 1.00 60.69 90 TYR A CA 1
ATOM 710 C C . TYR A 1 90 ? -0.268 15.580 3.818 1.00 60.69 90 TYR A C 1
ATOM 712 O O . TYR A 1 90 ? 0.957 15.603 3.692 1.00 60.69 90 TYR A O 1
ATOM 720 N N . GLN A 1 91 ? -0.877 15.157 4.918 1.00 66.69 91 GLN A N 1
ATOM 721 C CA . GLN A 1 91 ? -0.164 14.421 5.945 1.00 66.69 91 GLN A CA 1
ATOM 722 C C . GLN A 1 91 ? -0.441 12.947 5.728 1.00 66.69 91 GLN A C 1
ATOM 724 O O . GLN A 1 91 ? -1.600 12.517 5.694 1.00 66.69 91 GLN A O 1
ATOM 729 N N . TYR A 1 92 ? 0.638 12.199 5.540 1.00 68.69 92 TYR A N 1
ATOM 730 C CA . TYR A 1 92 ? 0.563 10.770 5.363 1.00 68.69 92 TYR A CA 1
ATOM 731 C C . TYR A 1 92 ? 1.764 10.066 5.990 1.00 68.69 92 TYR A C 1
ATOM 733 O O . TYR A 1 92 ? 2.784 10.685 6.300 1.00 68.69 92 TYR A O 1
ATOM 741 N N . LEU A 1 93 ? 1.628 8.759 6.180 1.00 73.00 93 LEU A N 1
ATOM 742 C CA . LEU A 1 93 ? 2.695 7.882 6.650 1.00 73.00 93 LEU A CA 1
ATOM 743 C C . LEU A 1 93 ? 2.959 6.806 5.609 1.00 73.00 93 LEU A C 1
ATOM 745 O O . LEU A 1 93 ? 1.997 6.239 5.104 1.00 73.00 93 LEU A O 1
ATOM 749 N N . GLY A 1 94 ? 4.235 6.549 5.313 1.00 75.94 94 GLY A N 1
ATOM 750 C CA . GLY A 1 94 ? 4.678 5.393 4.534 1.00 75.94 94 GLY A CA 1
ATOM 751 C C . GLY A 1 94 ? 5.022 4.237 5.471 1.00 75.94 94 GLY A C 1
ATOM 752 O O . GLY A 1 94 ? 5.852 4.393 6.377 1.00 75.94 94 GLY A O 1
ATOM 753 N N . LEU A 1 95 ? 4.362 3.098 5.281 1.00 78.38 95 LEU A N 1
ATOM 754 C CA . LEU A 1 95 ? 4.556 1.894 6.082 1.00 78.38 95 LEU A CA 1
ATOM 755 C C . LEU A 1 95 ? 4.838 0.692 5.191 1.00 78.38 95 LEU A C 1
ATOM 757 O O . LEU A 1 95 ? 4.362 0.614 4.058 1.00 78.38 95 LEU A O 1
ATOM 761 N N . TYR A 1 96 ? 5.578 -0.257 5.749 1.00 80.25 96 TYR A N 1
ATOM 762 C CA . TYR A 1 96 ? 6.000 -1.475 5.074 1.00 80.25 96 TYR A CA 1
ATOM 763 C C . TYR A 1 96 ? 5.627 -2.694 5.924 1.00 80.25 96 TYR A C 1
ATOM 765 O O . TYR A 1 96 ? 5.568 -2.584 7.152 1.00 80.25 96 TYR A O 1
ATOM 773 N N . PRO A 1 97 ? 5.399 -3.866 5.317 1.00 78.19 97 PRO A N 1
ATOM 774 C CA . PRO A 1 97 ? 5.261 -5.108 6.067 1.00 78.19 97 PRO A CA 1
ATOM 775 C C . PRO A 1 97 ? 6.490 -5.343 6.953 1.00 78.19 97 PRO A C 1
ATOM 777 O O . PRO A 1 97 ? 7.620 -5.140 6.501 1.00 78.19 97 PRO A O 1
ATOM 780 N N . GLN A 1 98 ? 6.269 -5.788 8.192 1.00 80.62 98 GLN A N 1
ATOM 781 C CA . GLN A 1 98 ? 7.314 -5.966 9.208 1.00 80.62 98 GLN A CA 1
ATOM 782 C C . GLN A 1 98 ? 8.502 -6.819 8.736 1.00 80.62 98 GLN A C 1
ATOM 784 O O . GLN A 1 98 ? 9.641 -6.470 9.028 1.00 80.62 98 GLN A O 1
ATOM 789 N N . ASP A 1 99 ? 8.247 -7.878 7.965 1.00 80.25 99 ASP A N 1
ATOM 790 C CA . ASP A 1 99 ? 9.277 -8.820 7.500 1.00 80.25 99 ASP A CA 1
ATOM 791 C C . ASP A 1 99 ? 9.835 -8.482 6.102 1.00 80.25 99 ASP A C 1
ATOM 793 O O . ASP A 1 99 ? 10.479 -9.310 5.456 1.00 80.25 99 ASP A O 1
ATOM 797 N N . SER A 1 100 ? 9.562 -7.281 5.581 1.00 73.38 100 SER A N 1
ATOM 798 C CA . SER A 1 100 ? 10.019 -6.888 4.245 1.00 73.38 100 SER A CA 1
ATOM 799 C C . SER A 1 100 ? 11.464 -6.383 4.243 1.00 73.38 100 SER A C 1
ATOM 801 O O . SER A 1 100 ? 11.923 -5.727 5.177 1.00 73.38 100 SER A O 1
ATOM 803 N N . SER A 1 101 ? 12.194 -6.631 3.151 1.00 69.50 101 SER A N 1
ATOM 804 C CA . SER A 1 101 ? 13.482 -5.972 2.931 1.00 69.50 101 SER A CA 1
ATOM 805 C C . SER A 1 101 ? 13.289 -4.459 2.825 1.00 69.50 101 SER A C 1
ATOM 807 O O . SER A 1 101 ? 12.507 -3.977 2.002 1.00 69.50 101 SER A O 1
ATOM 809 N N . HIS A 1 102 ? 14.013 -3.704 3.648 1.00 64.94 102 HIS A N 1
ATOM 810 C CA . HIS A 1 102 ? 13.904 -2.254 3.656 1.00 64.94 102 HIS A CA 1
ATOM 811 C C . HIS A 1 102 ? 14.522 -1.621 2.395 1.00 64.94 102 HIS A C 1
ATOM 813 O O . HIS A 1 102 ? 15.650 -1.936 2.029 1.00 64.94 102 HIS A O 1
ATOM 819 N N . TRP A 1 103 ? 13.765 -0.685 1.805 1.00 64.81 103 TRP A N 1
ATOM 820 C CA . TRP A 1 103 ? 14.100 0.295 0.754 1.00 64.81 103 TRP A CA 1
ATOM 821 C C . TRP A 1 103 ? 14.831 -0.184 -0.512 1.00 64.81 103 TRP A C 1
ATOM 823 O O . TRP A 1 103 ? 15.933 -0.717 -0.509 1.00 64.81 103 TRP A O 1
ATOM 833 N N . GLY A 1 104 ? 14.251 0.196 -1.650 1.00 63.88 104 GLY A N 1
ATOM 834 C CA . GLY A 1 104 ? 14.880 0.129 -2.963 1.00 63.88 104 GLY A CA 1
ATOM 835 C C . GLY A 1 104 ? 14.189 1.107 -3.901 1.00 63.88 104 GLY A C 1
ATOM 836 O O . GLY A 1 104 ? 13.514 0.669 -4.832 1.00 63.88 104 GLY A O 1
ATOM 837 N N . ASN A 1 105 ? 14.288 2.409 -3.607 1.00 69.81 105 ASN A N 1
ATOM 838 C CA . ASN A 1 105 ? 13.608 3.458 -4.369 1.00 69.81 105 ASN A CA 1
ATOM 839 C C . ASN A 1 105 ? 14.184 3.542 -5.780 1.00 69.81 105 ASN A C 1
ATOM 841 O O . ASN A 1 105 ? 15.384 3.746 -5.968 1.00 69.81 105 ASN A O 1
ATOM 845 N N . ASN A 1 106 ? 13.318 3.413 -6.781 1.00 76.50 106 ASN A N 1
ATOM 846 C CA . ASN A 1 106 ? 13.695 3.549 -8.181 1.00 76.50 106 ASN A CA 1
ATOM 847 C C . ASN A 1 106 ? 12.972 4.743 -8.783 1.00 76.50 106 ASN A C 1
ATOM 849 O O . ASN A 1 106 ? 11.779 4.658 -9.041 1.00 76.50 106 ASN A O 1
ATOM 853 N N . PHE A 1 107 ? 13.701 5.820 -9.061 1.00 80.62 107 PHE A N 1
ATOM 854 C CA . PHE A 1 107 ? 13.168 7.070 -9.621 1.00 80.62 107 PHE A CA 1
ATOM 855 C C . PHE A 1 107 ? 12.923 7.016 -11.141 1.00 80.62 107 PHE A C 1
ATOM 857 O O . PHE A 1 107 ? 12.998 8.028 -11.827 1.00 80.62 107 PHE A O 1
ATOM 864 N N . CYS A 1 108 ? 12.692 5.824 -11.700 1.00 79.5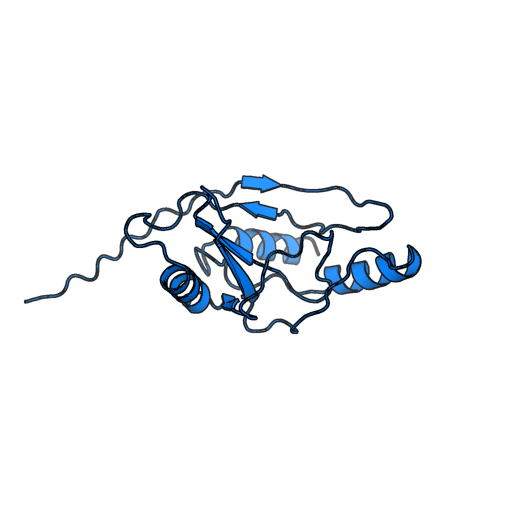0 108 CYS A N 1
ATOM 865 C CA . CYS A 1 108 ? 12.334 5.637 -13.114 1.00 79.50 108 CYS A CA 1
ATOM 866 C C . CYS A 1 108 ? 13.343 6.202 -14.143 1.00 79.50 108 CYS A C 1
ATOM 868 O O . CYS A 1 108 ? 12.991 6.422 -15.299 1.00 79.50 108 CYS A O 1
ATOM 870 N N . HIS A 1 109 ? 14.602 6.416 -13.745 1.00 83.19 109 HIS A N 1
ATOM 871 C CA . HIS A 1 109 ? 15.686 6.875 -14.629 1.00 83.19 109 HIS A CA 1
ATOM 872 C C . HIS A 1 109 ? 16.517 5.731 -15.229 1.00 83.19 109 HIS A C 1
ATOM 874 O O . HIS A 1 109 ? 17.420 5.972 -16.025 1.00 83.19 109 HIS A O 1
ATOM 880 N N . ALA A 1 110 ? 16.238 4.489 -14.827 1.00 80.94 110 ALA A N 1
ATOM 881 C CA . ALA A 1 110 ? 16.979 3.320 -15.277 1.00 80.94 110 ALA A CA 1
ATOM 882 C C . ALA A 1 110 ? 16.682 2.990 -16.748 1.00 80.94 110 ALA A C 1
ATOM 884 O O . ALA A 1 110 ? 15.622 3.319 -17.284 1.00 80.94 110 ALA A O 1
ATOM 885 N N . SER A 1 111 ? 17.601 2.274 -17.395 1.00 85.75 111 SER A N 1
ATOM 886 C CA . SER A 1 111 ? 17.359 1.749 -18.741 1.00 85.75 111 SER A CA 1
ATOM 887 C C . SER A 1 111 ? 16.154 0.784 -18.766 1.00 85.75 111 SER A C 1
ATOM 889 O O . SER A 1 111 ? 15.807 0.195 -17.735 1.00 85.75 111 SER A O 1
ATOM 891 N N . PRO A 1 112 ? 15.523 0.531 -19.930 1.00 84.75 112 PRO A N 1
ATOM 892 C CA . PRO A 1 112 ? 14.459 -0.475 -20.036 1.00 84.75 112 PRO A CA 1
ATOM 893 C C . PRO A 1 112 ? 14.903 -1.879 -19.591 1.00 84.75 112 PRO A C 1
ATOM 895 O O . PRO A 1 112 ? 14.124 -2.631 -18.998 1.00 84.75 112 PRO A O 1
ATOM 898 N N . GLN A 1 113 ? 16.171 -2.230 -19.831 1.00 86.50 113 GLN A N 1
ATOM 899 C CA . GLN A 1 113 ? 16.732 -3.518 -19.426 1.00 86.50 113 GLN A CA 1
ATOM 900 C C . GLN A 1 113 ? 16.867 -3.617 -17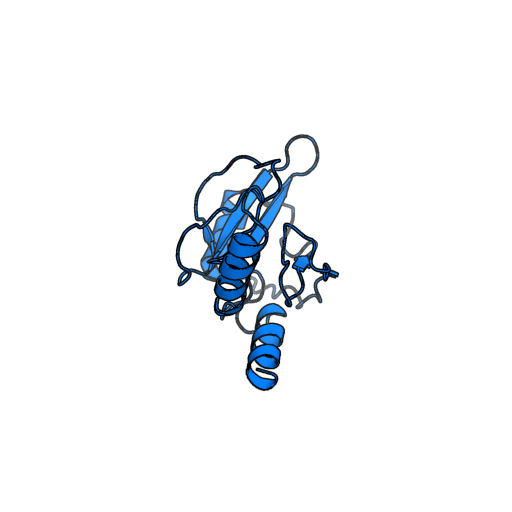.900 1.00 86.50 113 GLN A C 1
ATOM 902 O O . GLN A 1 113 ? 16.455 -4.613 -17.306 1.00 86.50 113 GLN A O 1
ATOM 907 N N . GLU A 1 114 ? 17.384 -2.580 -17.240 1.00 85.94 114 GLU A N 1
ATOM 908 C CA . GLU A 1 114 ? 17.439 -2.531 -15.774 1.00 85.94 114 GLU A CA 1
ATOM 909 C C . GLU A 1 114 ? 16.052 -2.462 -15.144 1.00 85.94 114 GLU A C 1
ATOM 911 O O . GLU A 1 114 ? 15.800 -3.134 -14.145 1.00 85.94 114 GLU A O 1
ATOM 916 N N . THR A 1 115 ? 15.132 -1.709 -15.744 1.00 85.12 115 THR A N 1
ATOM 917 C CA . THR A 1 115 ? 13.726 -1.651 -15.325 1.00 85.12 115 THR A CA 1
ATOM 918 C C . THR A 1 115 ? 13.102 -3.041 -15.363 1.00 85.12 115 THR A C 1
ATOM 920 O O . THR A 1 115 ? 12.438 -3.448 -14.412 1.00 85.12 115 THR A O 1
ATOM 923 N N . SER A 1 116 ? 13.384 -3.821 -16.408 1.00 85.12 116 SER A N 1
ATOM 924 C CA . SER A 1 116 ? 12.905 -5.201 -16.535 1.00 85.12 116 SER A CA 1
ATOM 925 C C . SER A 1 116 ? 13.483 -6.127 -15.459 1.00 85.12 116 SER A C 1
ATOM 927 O O . SER A 1 116 ? 12.746 -6.938 -14.897 1.00 85.12 116 SER A O 1
ATOM 929 N N . LYS A 1 117 ? 14.770 -5.975 -15.112 1.00 88.19 117 LYS A N 1
ATOM 930 C CA . LYS A 1 117 ? 15.399 -6.714 -14.000 1.00 88.19 117 LYS A CA 1
ATOM 931 C C . LYS A 1 117 ? 14.752 -6.357 -12.661 1.00 88.19 117 LYS A C 1
ATOM 933 O O . LYS A 1 117 ? 14.329 -7.246 -11.930 1.00 88.19 117 LYS A O 1
ATOM 938 N N . LYS A 1 118 ? 14.590 -5.063 -12.369 1.00 86.88 118 LYS A N 1
ATOM 939 C CA . LYS A 1 118 ? 13.928 -4.572 -11.147 1.00 86.88 118 LYS A CA 1
ATOM 940 C C . LYS A 1 118 ? 12.473 -5.038 -11.062 1.00 86.88 118 LYS A C 1
ATOM 942 O O . LYS A 1 118 ? 12.007 -5.394 -9.988 1.00 86.88 118 LYS A O 1
ATOM 947 N N . ALA A 1 119 ? 11.774 -5.111 -12.193 1.00 85.12 119 ALA A N 1
ATOM 948 C CA . ALA A 1 119 ? 10.424 -5.656 -12.266 1.00 85.12 119 ALA A CA 1
ATOM 949 C C . ALA A 1 119 ? 10.363 -7.152 -11.933 1.00 85.12 119 ALA A C 1
ATOM 951 O O . ALA A 1 119 ? 9.406 -7.597 -11.307 1.00 85.12 119 ALA A O 1
ATOM 952 N N . ALA A 1 120 ? 11.355 -7.936 -12.366 1.00 87.44 120 ALA A N 1
ATOM 953 C CA . ALA A 1 120 ? 11.437 -9.353 -12.022 1.00 87.44 120 ALA A CA 1
ATOM 954 C C . ALA A 1 120 ? 11.638 -9.546 -10.515 1.00 87.44 120 ALA A C 1
ATOM 956 O O . ALA A 1 120 ? 10.944 -10.364 -9.920 1.00 87.44 120 ALA A O 1
ATOM 957 N N . VAL A 1 121 ? 12.496 -8.726 -9.900 1.00 88.38 121 VAL A N 1
ATOM 958 C CA . VAL A 1 121 ? 12.669 -8.706 -8.442 1.00 88.38 121 VAL A CA 1
ATOM 959 C C . VAL A 1 121 ? 11.357 -8.328 -7.746 1.00 88.38 121 VAL A C 1
ATOM 961 O O . VAL A 1 121 ? 10.894 -9.076 -6.892 1.00 88.38 121 VAL A O 1
ATOM 964 N N . ALA A 1 122 ? 10.688 -7.256 -8.181 1.00 86.56 122 ALA A N 1
ATOM 965 C CA . ALA A 1 122 ? 9.408 -6.825 -7.611 1.00 86.56 122 ALA A CA 1
ATOM 966 C C . ALA A 1 122 ? 8.328 -7.918 -7.653 1.00 86.56 122 ALA A C 1
ATOM 968 O O . ALA A 1 122 ? 7.551 -8.059 -6.716 1.00 86.56 122 ALA A O 1
ATOM 969 N N . ARG A 1 123 ? 8.294 -8.731 -8.718 1.00 87.19 123 ARG A N 1
ATOM 970 C CA . ARG A 1 123 ? 7.358 -9.862 -8.839 1.00 87.19 123 ARG A CA 1
ATOM 971 C C . ARG A 1 123 ? 7.635 -11.000 -7.858 1.00 87.19 123 ARG A C 1
ATOM 973 O O . ARG A 1 123 ? 6.720 -11.774 -7.598 1.00 87.19 123 ARG A O 1
ATOM 980 N N . SER A 1 124 ? 8.865 -11.110 -7.364 1.00 87.44 124 SER A N 1
ATOM 981 C CA . SER A 1 124 ? 9.264 -12.116 -6.375 1.00 87.44 124 SER A CA 1
ATOM 982 C C . SER A 1 124 ? 9.026 -11.676 -4.929 1.00 87.44 124 SER A C 1
ATOM 984 O O . SER A 1 124 ? 9.158 -12.496 -4.025 1.00 87.44 124 SER A O 1
ATOM 986 N N . VAL A 1 125 ? 8.663 -10.406 -4.701 1.00 87.50 125 VAL A N 1
ATOM 987 C CA . VAL A 1 125 ? 8.338 -9.901 -3.363 1.00 87.50 125 VAL A CA 1
ATOM 988 C C . VAL A 1 125 ? 7.085 -10.626 -2.850 1.00 87.50 125 VAL A C 1
ATOM 990 O O . VAL A 1 125 ? 6.056 -10.605 -3.533 1.00 87.50 125 VAL A O 1
ATOM 993 N N . PRO A 1 126 ? 7.146 -11.275 -1.672 1.00 89.56 126 PRO A N 1
ATOM 994 C CA . PRO A 1 126 ? 5.990 -11.947 -1.099 1.00 89.56 126 PRO A CA 1
ATOM 995 C C . PRO A 1 126 ? 4.865 -10.963 -0.780 1.00 89.56 126 PRO A C 1
ATOM 997 O O . PRO A 1 126 ? 5.098 -9.902 -0.199 1.00 89.56 126 PRO A O 1
ATOM 1000 N N . ILE A 1 127 ? 3.632 -11.356 -1.101 1.00 90.81 127 ILE A N 1
ATOM 1001 C CA . ILE A 1 127 ? 2.449 -10.588 -0.707 1.00 90.81 127 ILE A CA 1
ATOM 1002 C C . ILE A 1 127 ? 2.319 -10.657 0.826 1.00 90.81 127 ILE A C 1
ATOM 1004 O O . ILE A 1 127 ? 2.442 -11.756 1.386 1.00 90.81 127 ILE A O 1
ATOM 1008 N N . PRO A 1 128 ? 2.066 -9.529 1.519 1.00 91.12 128 PRO A N 1
ATOM 1009 C CA . PRO A 1 128 ? 2.020 -9.493 2.979 1.00 91.12 128 PRO A CA 1
ATOM 1010 C C . PRO A 1 128 ? 0.991 -10.468 3.556 1.00 91.12 128 PRO A C 1
ATOM 1012 O O . PRO A 1 128 ? -0.021 -10.768 2.928 1.00 91.12 128 PRO A O 1
ATOM 1015 N N . GLU A 1 129 ? 1.267 -10.990 4.750 1.00 91.00 129 GLU A N 1
ATOM 1016 C CA . GLU A 1 129 ? 0.373 -11.953 5.414 1.00 91.00 129 GLU A CA 1
ATOM 1017 C C . GLU A 1 129 ? -0.852 -11.297 6.038 1.00 91.00 129 GLU A C 1
ATOM 1019 O O . GLU A 1 129 ? -1.903 -11.922 6.132 1.00 91.00 129 GLU A O 1
ATOM 1024 N N . TYR A 1 130 ? -0.713 -10.029 6.420 1.00 92.19 130 TYR A N 1
ATOM 1025 C CA . TYR A 1 130 ? -1.741 -9.270 7.109 1.00 92.19 130 TYR A CA 1
ATOM 1026 C C . TYR A 1 130 ? -2.132 -8.056 6.284 1.00 92.19 130 TYR A C 1
ATOM 1028 O O . TYR A 1 130 ? -1.278 -7.290 5.824 1.00 92.19 130 TYR A O 1
ATOM 1036 N N . ASP A 1 131 ? -3.433 -7.853 6.135 1.00 93.31 131 ASP A N 1
ATOM 1037 C CA . ASP A 1 131 ? -3.984 -6.616 5.610 1.00 93.31 131 ASP A CA 1
ATOM 1038 C C . ASP A 1 131 ? -3.706 -5.442 6.571 1.00 93.31 131 ASP A C 1
ATOM 1040 O O . ASP A 1 131 ? -3.811 -5.611 7.792 1.00 93.31 131 ASP A O 1
ATOM 1044 N N . PRO A 1 132 ? -3.360 -4.246 6.056 1.00 91.06 132 PRO A N 1
ATOM 1045 C CA . PRO A 1 132 ? -3.038 -3.095 6.896 1.00 91.06 132 PRO A CA 1
ATOM 1046 C C . PRO A 1 132 ? -4.199 -2.638 7.780 1.00 91.06 132 PRO A C 1
ATOM 1048 O O . PRO A 1 132 ? -3.951 -2.071 8.841 1.00 91.06 132 PRO A O 1
ATOM 1051 N N . ILE A 1 133 ? -5.449 -2.899 7.396 1.00 91.19 133 ILE A N 1
ATOM 1052 C CA . ILE A 1 133 ? -6.643 -2.455 8.121 1.00 91.19 133 ILE A CA 1
ATOM 1053 C C . ILE A 1 133 ? -7.285 -3.617 8.878 1.00 91.19 133 ILE A C 1
ATOM 1055 O O . ILE A 1 133 ? -7.531 -3.504 10.078 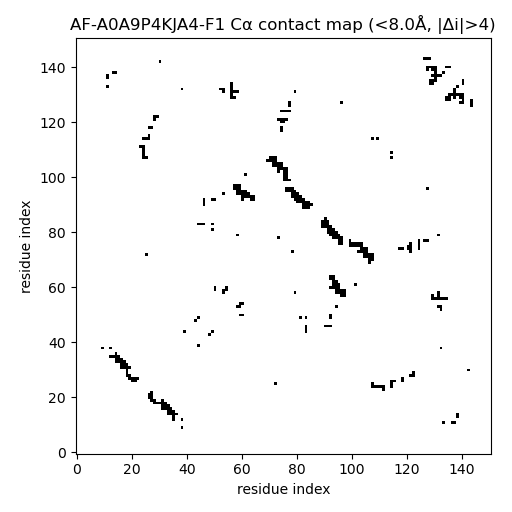1.00 91.19 133 ILE A O 1
ATOM 1059 N N . TYR A 1 134 ? -7.517 -4.735 8.190 1.00 91.69 134 TYR A N 1
ATOM 1060 C CA . TYR A 1 134 ? -8.347 -5.840 8.685 1.00 91.69 134 TYR A CA 1
ATOM 1061 C C . TYR A 1 134 ? -7.562 -7.118 9.024 1.00 91.69 134 TYR A C 1
ATOM 1063 O O . TYR A 1 134 ? -8.168 -8.149 9.296 1.00 91.69 134 TYR A O 1
ATOM 1071 N N . ARG A 1 135 ? -6.223 -7.069 9.012 1.00 91.44 135 ARG A N 1
ATOM 1072 C CA . ARG A 1 135 ? -5.335 -8.210 9.293 1.00 91.44 135 ARG A CA 1
ATOM 1073 C C . ARG A 1 135 ? -5.675 -9.479 8.493 1.00 91.44 135 ARG A C 1
ATOM 1075 O O . ARG A 1 135 ? -5.583 -9.440 7.272 1.00 91.44 135 ARG A O 1
ATOM 1082 N N . GLU A 1 136 ? -5.980 -10.599 9.154 1.00 92.69 136 GLU A N 1
ATOM 1083 C CA . GLU A 1 136 ? -6.175 -11.926 8.557 1.00 92.69 136 GLU A CA 1
ATOM 1084 C C . GLU A 1 136 ? -7.453 -12.028 7.709 1.00 92.69 136 GLU A C 1
ATOM 1086 O O . GLU A 1 136 ? -7.512 -12.840 6.782 1.00 92.69 136 GLU A O 1
ATOM 1091 N N . ASP A 1 137 ? -8.445 -11.185 7.998 1.00 91.31 137 ASP A N 1
ATOM 1092 C CA . ASP A 1 137 ? -9.747 -11.179 7.321 1.00 91.31 137 ASP A CA 1
ATOM 1093 C C . ASP A 1 137 ? -9.803 -10.170 6.164 1.00 91.31 137 ASP A C 1
ATOM 1095 O O . ASP A 1 137 ? -10.832 -9.996 5.512 1.00 91.31 137 ASP A O 1
ATOM 1099 N N . GLY A 1 138 ? -8.702 -9.457 5.918 1.00 92.06 138 GLY A N 1
ATOM 1100 C CA . GLY A 1 138 ? -8.693 -8.349 4.982 1.00 92.06 138 GLY A CA 1
ATOM 1101 C C . GLY A 1 138 ? -8.576 -8.741 3.505 1.00 92.06 138 GLY A C 1
ATOM 1102 O O . GLY A 1 138 ? -7.991 -9.772 3.164 1.00 92.06 138 GLY A O 1
ATOM 1103 N N . PRO A 1 139 ? -9.029 -7.861 2.594 1.00 93.19 139 PRO A N 1
ATOM 1104 C CA . PRO A 1 139 ? -8.976 -8.078 1.145 1.00 93.19 139 PRO A CA 1
ATOM 1105 C C . PRO A 1 139 ? -7.578 -8.394 0.588 1.00 93.19 139 PRO A C 1
ATOM 1107 O O . PRO A 1 139 ? -7.454 -9.132 -0.392 1.00 93.19 139 PRO A O 1
ATOM 1110 N N . LEU A 1 140 ? -6.508 -7.862 1.195 1.00 92.19 140 LEU A N 1
ATOM 1111 C CA . LEU A 1 140 ? -5.135 -8.172 0.785 1.00 92.19 140 LEU A CA 1
ATOM 1112 C C . LEU A 1 140 ? -4.797 -9.660 0.971 1.00 92.19 140 LEU A C 1
ATOM 1114 O O . LEU A 1 140 ? -4.082 -10.236 0.147 1.00 92.19 140 LEU A O 1
ATOM 1118 N N . VAL A 1 141 ? -5.340 -10.302 2.007 1.00 91.19 141 VAL A N 1
ATOM 1119 C CA . VAL A 1 141 ? -5.128 -11.730 2.282 1.00 91.19 141 VAL A CA 1
ATOM 1120 C C . VAL A 1 141 ? -5.807 -12.590 1.220 1.00 91.19 141 VAL A C 1
ATOM 1122 O O . VAL A 1 141 ? -5.231 -13.575 0.758 1.00 91.19 141 VAL A O 1
ATOM 1125 N N . ASP A 1 142 ? -6.983 -12.189 0.744 1.00 91.31 142 ASP A N 1
ATOM 1126 C CA . ASP A 1 142 ? -7.655 -12.883 -0.357 1.00 91.31 142 ASP A CA 1
ATOM 1127 C C . ASP A 1 142 ? -6.881 -12.768 -1.673 1.00 91.31 142 ASP A C 1
ATOM 1129 O O . ASP A 1 142 ? -6.780 -13.743 -2.423 1.00 91.31 142 ASP A O 1
ATOM 1133 N N . ILE A 1 143 ? -6.271 -11.609 -1.939 1.00 89.94 143 ILE A N 1
ATOM 1134 C CA . ILE A 1 143 ? -5.367 -11.429 -3.083 1.00 89.94 143 ILE A CA 1
ATOM 1135 C C . ILE A 1 143 ? -4.145 -12.341 -2.951 1.00 89.94 143 ILE A C 1
ATOM 1137 O O . ILE A 1 143 ? -3.773 -12.994 -3.927 1.00 89.94 143 ILE A O 1
ATOM 1141 N N . ARG A 1 144 ? -3.550 -12.440 -1.754 1.00 89.44 144 ARG A N 1
ATOM 1142 C CA . ARG A 1 144 ? -2.444 -13.371 -1.481 1.00 89.44 144 ARG A CA 1
ATOM 1143 C C . ARG A 1 144 ? -2.849 -14.810 -1.781 1.00 89.44 144 ARG A C 1
ATOM 1145 O O . ARG A 1 144 ? -2.156 -15.477 -2.542 1.00 89.44 144 ARG A O 1
ATOM 1152 N N . ARG A 1 145 ? -3.980 -15.268 -1.233 1.00 88.62 145 ARG A N 1
ATOM 1153 C CA . ARG A 1 145 ? -4.496 -16.634 -1.430 1.00 88.62 145 ARG A CA 1
ATOM 1154 C C . ARG A 1 145 ? -4.668 -16.957 -2.913 1.00 88.62 145 ARG A C 1
ATOM 1156 O O . ARG A 1 145 ? -4.153 -17.970 -3.372 1.00 88.62 145 ARG A O 1
ATOM 1163 N N . LYS A 1 146 ? -5.320 -16.074 -3.676 1.00 87.81 146 LYS A N 1
ATOM 1164 C CA . LYS A 1 146 ? -5.508 -16.254 -5.127 1.00 87.81 146 LYS A CA 1
ATOM 1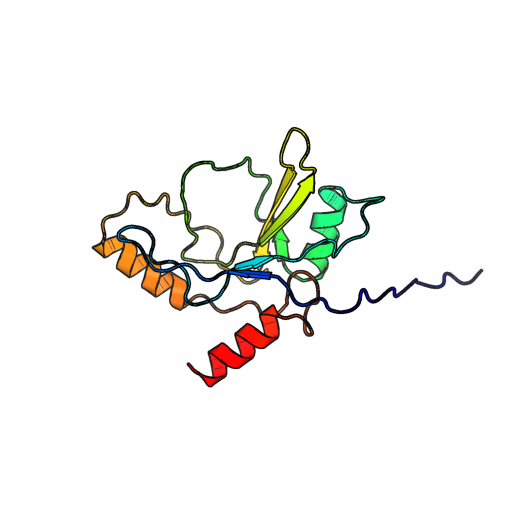165 C C . LYS A 1 146 ? -4.176 -16.307 -5.873 1.00 87.81 146 LYS A C 1
ATOM 1167 O O . LYS A 1 146 ? -3.954 -17.214 -6.664 1.00 87.81 146 LYS A O 1
ATOM 1172 N N . ALA A 1 147 ? -3.254 -15.399 -5.559 1.00 83.94 147 ALA A N 1
ATOM 1173 C CA . ALA A 1 147 ? -1.947 -15.345 -6.207 1.00 83.94 147 ALA A CA 1
ATOM 1174 C C . ALA A 1 147 ? -1.039 -16.551 -5.897 1.00 83.94 147 ALA A C 1
ATOM 1176 O O . ALA A 1 147 ? -0.123 -16.803 -6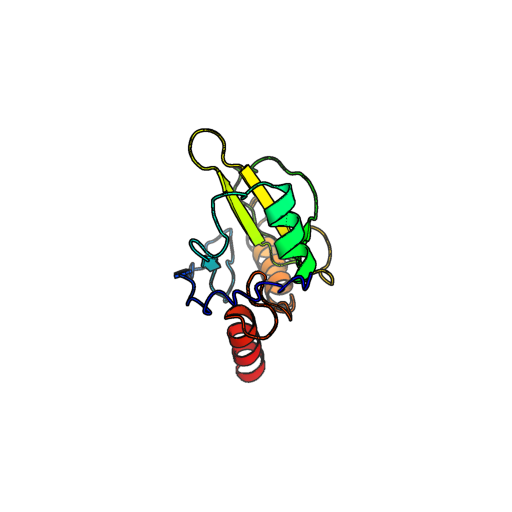.676 1.00 83.94 147 ALA A O 1
ATOM 1177 N N . THR A 1 148 ? -1.258 -17.261 -4.783 1.00 78.12 148 THR A N 1
ATOM 1178 C CA . THR A 1 148 ? -0.575 -18.528 -4.460 1.00 78.12 148 THR A CA 1
ATOM 1179 C C . THR A 1 148 ? -1.194 -19.724 -5.185 1.00 78.12 148 THR A C 1
ATOM 1181 O O . THR A 1 148 ? -0.485 -20.677 -5.479 1.00 78.12 148 THR A O 1
ATOM 1184 N N . VAL A 1 149 ? -2.498 -19.686 -5.479 1.00 70.25 149 VAL A N 1
ATOM 1185 C CA . VAL A 1 149 ? -3.208 -20.761 -6.197 1.00 70.25 149 VAL A CA 1
ATOM 1186 C C . VAL A 1 149 ? -3.012 -20.664 -7.715 1.00 70.25 149 VAL A C 1
ATOM 1188 O O . VAL A 1 149 ? -2.952 -21.683 -8.391 1.00 70.25 149 VAL A O 1
ATOM 1191 N N . GLU A 1 150 ? -2.904 -19.448 -8.251 1.00 60.28 150 GLU A N 1
ATOM 1192 C CA . GLU A 1 150 ? -2.708 -19.172 -9.685 1.00 60.28 150 GLU A CA 1
ATOM 1193 C C . GLU A 1 150 ? -1.225 -19.057 -10.099 1.00 60.28 150 GLU A C 1
ATOM 1195 O O . GLU A 1 150 ? -0.934 -18.723 -11.250 1.00 60.28 150 GLU A O 1
ATOM 1200 N N . GLY A 1 151 ? -0.299 -19.241 -9.151 1.00 51.03 151 GLY A N 1
ATOM 1201 C CA . GLY A 1 151 ? 1.146 -19.046 -9.316 1.00 51.03 151 GLY A CA 1
ATOM 1202 C C . GLY A 1 151 ? 1.904 -20.280 -9.781 1.00 51.03 151 GLY A C 1
ATOM 1203 O O . GLY A 1 151 ? 1.522 -21.399 -9.380 1.00 51.03 151 GLY A O 1
#

Solvent-accessible surface area (backbone atoms only — not comparable to full-atom values): 9380 Å² total; per-residue (Å²): 137,82,83,76,77,80,80,73,74,73,75,89,71,85,52,53,74,47,78,59,79,60,52,82,55,45,57,58,60,97,61,60,49,77,46,79,74,86,86,60,72,73,94,71,55,40,72,67,51,52,48,54,56,22,39,74,34,44,26,34,71,78,60,95,69,78,87,72,84,66,66,65,49,56,33,46,47,66,79,44,77,51,77,65,42,77,89,88,59,80,44,60,45,52,25,28,50,68,90,47,59,79,84,47,84,37,68,55,79,59,53,58,70,56,37,51,52,43,42,54,48,34,71,65,45,78,70,58,77,43,12,60,86,53,23,79,80,17,73,54,26,56,52,37,54,50,55,63,72,78,98

Sequence (151 aa):
MEFMAMSSTVPIQCPETYCFPRTRHVSNSRLPILVYRAVTPQADLTAASARQALERNRWVQGGAFKMVQAHHFHALTHECYAVFSGQKLYQYLGLYPQDSSHWGNNFCHASPQETSKKAAVARSVPIPEYDPIYREDGPLVDIRRKATVEG

Organism: NCBI:txid147567

Foldseek 3Di:
DDPPPPPPPPPADQFDWAADPQDLLARGDPGTDTHDPPLDDLPPDDPVVLQVLQVVLQFHFPDQDDDPPADKDWLFWDWDWDFNDDDPGTDITITTHNPTDDDDIDRSPDHSVVNVVSNVSSNPHQQHQADSRHTNPHPSNVVNVVVVVVD

pLDDT: mean 79.42, std 14.16, range [32.47, 96.19]

Secondary structure (DSSP, 8-state):
---------PPPPPPEEE-----SS----SSPEEE--S-S-GGG--HHHHHHHHHHTTEEE--------S--EESSS--EEEEEE-SSS-EEEEEEETTSPP--EE-S-S-HHHHHHHHHHHHHSPPPSSBTTTBTTSHHHHHHHHHHH--

InterPro domains:
  IPR047121 Uncharacterized protein YjlB-like [PTHR36448] (14-88)

Mean predicted aligned error: 8.05 Å